Protein AF-A0A9N9N1V2-F1 (afdb_monomer_lite)

Structure (mmCIF, N/CA/C/O backbone):
data_AF-A0A9N9N1V2-F1
#
_entry.id   AF-A0A9N9N1V2-F1
#
loop_
_atom_site.group_PDB
_atom_site.id
_atom_site.type_symbol
_atom_site.label_atom_id
_atom_site.label_alt_id
_atom_site.label_comp_id
_atom_site.label_asym_id
_atom_site.label_entity_id
_atom_site.label_seq_id
_atom_site.pdbx_PDB_ins_code
_atom_site.Cartn_x
_atom_site.Cartn_y
_atom_site.Cartn_z
_atom_site.occupancy
_atom_site.B_iso_or_equiv
_atom_site.auth_seq_id
_atom_site.auth_comp_id
_atom_site.auth_asym_id
_atom_site.auth_atom_id
_atom_site.pdbx_PDB_model_num
ATOM 1 N N . CYS A 1 1 ? 5.628 5.716 -7.739 1.00 77.38 1 CYS A N 1
ATOM 2 C CA . CYS A 1 1 ? 6.328 5.382 -6.487 1.00 77.38 1 CYS A CA 1
ATOM 3 C C . CYS A 1 1 ? 7.590 6.221 -6.321 1.00 77.38 1 CYS A C 1
ATOM 5 O O . CYS A 1 1 ? 8.347 5.953 -5.388 1.00 77.38 1 CYS A O 1
ATOM 7 N N . ASP A 1 2 ? 7.784 7.229 -7.180 1.00 84.06 2 ASP A N 1
ATOM 8 C CA . ASP A 1 2 ? 8.932 8.124 -7.180 1.00 84.06 2 ASP A CA 1
ATOM 9 C C . ASP A 1 2 ? 10.248 7.317 -7.213 1.00 84.06 2 ASP A C 1
ATOM 11 O O . ASP A 1 2 ? 10.298 6.237 -7.814 1.00 84.06 2 ASP A O 1
ATOM 15 N N . TYR A 1 3 ? 11.270 7.754 -6.483 1.00 85.00 3 TYR A N 1
ATOM 16 C CA . TYR A 1 3 ? 12.521 7.026 -6.240 1.00 85.00 3 TYR A CA 1
ATOM 17 C C . TYR A 1 3 ? 12.369 5.648 -5.562 1.00 85.00 3 TYR A C 1
ATOM 19 O O . TYR A 1 3 ? 13.363 4.992 -5.265 1.00 85.00 3 TYR A O 1
ATOM 27 N N . GLY A 1 4 ? 11.159 5.177 -5.252 1.00 85.94 4 GLY A N 1
ATOM 28 C CA . GLY A 1 4 ? 10.959 3.818 -4.745 1.00 85.94 4 GLY A CA 1
ATOM 29 C C . GLY A 1 4 ? 11.514 3.562 -3.340 1.00 85.94 4 GLY A C 1
ATOM 30 O O . GLY A 1 4 ? 11.545 2.409 -2.913 1.00 85.94 4 GLY A O 1
ATOM 31 N N . THR A 1 5 ? 11.910 4.608 -2.605 1.00 87.44 5 THR A N 1
ATOM 32 C CA . THR A 1 5 ? 12.533 4.523 -1.272 1.00 87.44 5 THR A CA 1
ATOM 33 C C . THR A 1 5 ? 11.737 3.638 -0.321 1.00 87.44 5 THR A C 1
ATOM 35 O O . THR A 1 5 ? 12.294 2.725 0.275 1.00 87.44 5 THR A O 1
ATOM 38 N N . TRP A 1 6 ? 10.414 3.824 -0.268 1.00 85.12 6 TRP A N 1
ATOM 39 C CA . TRP A 1 6 ? 9.548 3.014 0.588 1.00 85.12 6 TRP A CA 1
ATOM 40 C C . TRP A 1 6 ? 9.605 1.525 0.229 1.00 85.12 6 TRP A C 1
ATOM 42 O O . TRP A 1 6 ? 9.705 0.682 1.110 1.00 85.12 6 TRP A O 1
ATOM 52 N N . ALA A 1 7 ? 9.594 1.178 -1.062 1.00 87.94 7 ALA A N 1
ATOM 53 C CA . ALA A 1 7 ? 9.681 -0.221 -1.479 1.00 87.94 7 ALA A CA 1
ATOM 54 C C . ALA A 1 7 ? 11.031 -0.845 -1.083 1.00 87.94 7 ALA A C 1
ATOM 56 O O . ALA A 1 7 ? 11.073 -2.011 -0.703 1.00 87.94 7 ALA A O 1
ATOM 57 N N . LEU A 1 8 ? 12.123 -0.074 -1.129 1.00 90.44 8 LEU A N 1
ATOM 58 C CA . LEU A 1 8 ? 13.461 -0.523 -0.727 1.00 90.44 8 LEU A CA 1
ATOM 59 C C . LEU A 1 8 ? 13.609 -0.678 0.796 1.00 90.44 8 LEU A C 1
ATOM 61 O O . LEU A 1 8 ? 14.230 -1.641 1.256 1.00 90.44 8 LEU A O 1
ATOM 65 N N . GLU A 1 9 ? 13.042 0.246 1.573 1.00 89.25 9 GLU A N 1
ATOM 66 C CA . GLU A 1 9 ? 12.988 0.172 3.039 1.00 89.25 9 GLU A CA 1
ATOM 67 C C . GLU A 1 9 ? 12.187 -1.058 3.469 1.00 89.25 9 GLU A C 1
ATOM 69 O O . GLU A 1 9 ? 12.721 -1.953 4.122 1.00 89.25 9 GLU A O 1
ATOM 74 N N . MET A 1 10 ? 10.958 -1.188 2.966 1.00 86.56 10 MET A N 1
ATOM 75 C CA . MET A 1 10 ? 10.095 -2.323 3.283 1.00 86.56 10 MET A CA 1
ATOM 76 C C . MET A 1 10 ? 10.688 -3.651 2.818 1.00 86.56 10 MET A C 1
ATOM 78 O O . MET A 1 10 ? 10.573 -4.653 3.510 1.00 86.56 10 MET A O 1
ATOM 82 N N . ALA A 1 11 ? 11.386 -3.689 1.688 1.00 90.44 11 ALA A N 1
ATOM 83 C CA . ALA A 1 11 ? 12.087 -4.895 1.264 1.00 90.44 11 ALA A CA 1
ATOM 84 C C . ALA A 1 11 ? 13.203 -5.332 2.217 1.00 90.44 11 ALA A C 1
ATOM 86 O O . ALA A 1 11 ? 13.506 -6.525 2.278 1.00 90.44 11 ALA A O 1
ATOM 87 N N . SER A 1 12 ? 13.799 -4.387 2.946 1.00 89.69 12 SER A N 1
ATOM 88 C CA . SER A 1 12 ? 14.810 -4.662 3.970 1.00 89.69 12 SER A CA 1
ATOM 89 C C . SER A 1 12 ? 14.176 -5.232 5.233 1.00 89.69 12 SER A C 1
ATOM 91 O O . SER A 1 12 ? 14.646 -6.249 5.737 1.00 89.69 12 SER A O 1
ATOM 93 N N . ASP A 1 13 ? 13.080 -4.625 5.686 1.00 87.75 13 ASP A N 1
ATOM 94 C CA . ASP A 1 13 ? 12.350 -5.060 6.882 1.00 87.75 13 ASP A CA 1
ATOM 95 C C . ASP A 1 13 ? 11.595 -6.376 6.640 1.00 87.75 13 ASP A C 1
ATOM 97 O O . ASP A 1 13 ? 11.390 -7.189 7.543 1.00 87.75 13 ASP A O 1
ATOM 101 N N . TYR A 1 14 ? 11.216 -6.626 5.384 1.00 84.94 14 TYR A N 1
ATOM 102 C CA . TYR A 1 14 ? 10.394 -7.753 4.972 1.00 84.94 14 TYR A CA 1
ATOM 103 C C . TYR A 1 14 ? 11.066 -8.581 3.851 1.00 84.94 14 TYR A C 1
ATOM 105 O O . TYR A 1 14 ? 10.518 -8.676 2.748 1.00 84.94 14 TYR A O 1
ATOM 113 N N . PRO A 1 15 ? 12.150 -9.330 4.144 1.00 90.25 15 PRO A N 1
ATOM 114 C CA . PRO A 1 15 ? 12.951 -10.030 3.131 1.00 90.25 15 PRO A CA 1
ATOM 115 C C . PRO A 1 15 ? 12.216 -11.152 2.376 1.00 90.25 15 PRO A C 1
ATOM 117 O O . PRO A 1 15 ? 12.521 -11.400 1.215 1.00 90.25 15 PRO A O 1
ATOM 120 N N . ASN A 1 16 ? 11.214 -11.804 2.983 1.00 87.69 16 ASN A N 1
ATOM 121 C CA . ASN A 1 16 ? 10.411 -12.838 2.302 1.00 87.69 16 ASN A CA 1
ATOM 122 C C . ASN A 1 16 ? 9.170 -12.266 1.583 1.00 87.69 16 ASN A C 1
ATOM 124 O O . ASN A 1 16 ? 8.278 -13.017 1.200 1.00 87.69 16 ASN A O 1
ATOM 128 N N . SER A 1 17 ? 9.030 -10.939 1.498 1.00 87.69 17 SER A N 1
ATOM 129 C CA . SER A 1 17 ? 7.940 -10.278 0.763 1.00 87.69 17 SER A CA 1
ATOM 130 C C . SER A 1 17 ? 8.484 -9.692 -0.528 1.00 87.69 17 SER A C 1
ATOM 132 O O . SER A 1 17 ? 9.618 -9.223 -0.543 1.00 87.69 17 SER A O 1
ATOM 134 N N . HIS A 1 18 ? 7.672 -9.694 -1.583 1.00 92.00 18 HIS A N 1
ATOM 135 C CA . HIS A 1 18 ? 8.023 -9.092 -2.866 1.00 92.00 18 HIS A CA 1
ATOM 136 C C . HIS A 1 18 ? 7.321 -7.748 -3.022 1.00 92.00 18 HIS A C 1
ATOM 138 O O . HIS A 1 18 ? 6.122 -7.638 -2.766 1.00 92.00 18 HIS A O 1
ATOM 144 N N . PHE A 1 19 ? 8.066 -6.743 -3.467 1.00 92.44 19 PHE A N 1
ATOM 145 C CA . PHE A 1 19 ? 7.570 -5.386 -3.651 1.00 92.44 19 PHE A CA 1
ATOM 146 C C . PHE A 1 19 ? 7.683 -4.986 -5.116 1.00 92.44 19 PHE A C 1
ATOM 148 O O . PHE A 1 19 ? 8.714 -5.207 -5.755 1.00 92.44 19 PHE A O 1
ATOM 155 N N . ILE A 1 20 ? 6.625 -4.369 -5.639 1.00 93.38 20 ILE A N 1
ATOM 156 C CA . ILE A 1 20 ? 6.623 -3.774 -6.972 1.00 93.38 20 ILE A CA 1
ATOM 157 C C . ILE A 1 20 ? 6.353 -2.280 -6.830 1.00 93.38 20 ILE A C 1
ATOM 159 O O . ILE A 1 20 ? 5.297 -1.874 -6.349 1.00 93.38 20 ILE A O 1
ATOM 163 N N . GLY A 1 21 ? 7.323 -1.461 -7.230 1.00 92.06 21 GLY A N 1
ATOM 164 C CA . GLY A 1 21 ? 7.157 -0.019 -7.348 1.00 92.06 21 GLY A CA 1
ATOM 165 C C . GLY A 1 21 ? 6.755 0.357 -8.771 1.00 92.06 21 GLY A C 1
ATOM 166 O O . GLY A 1 21 ? 7.428 -0.029 -9.722 1.00 92.06 21 GLY A O 1
ATOM 167 N N . VAL A 1 22 ? 5.670 1.113 -8.915 1.00 90.94 22 VAL A N 1
ATOM 168 C CA . VAL A 1 22 ? 5.196 1.630 -10.205 1.00 90.94 22 VAL A CA 1
ATOM 169 C C . VAL A 1 22 ? 5.322 3.144 -10.242 1.00 90.94 22 VAL A C 1
ATOM 171 O O . VAL A 1 22 ? 4.820 3.807 -9.334 1.00 90.94 22 VAL A O 1
ATOM 174 N N . ASP A 1 23 ? 5.937 3.697 -11.286 1.00 89.94 23 ASP A N 1
ATOM 175 C CA . ASP A 1 23 ? 5.934 5.137 -11.575 1.00 89.94 23 ASP A CA 1
ATOM 176 C C . ASP A 1 23 ? 5.872 5.409 -13.084 1.00 89.94 23 ASP A C 1
ATOM 178 O O . ASP A 1 23 ? 6.333 4.594 -13.878 1.00 89.94 23 ASP A O 1
ATOM 182 N N . VAL A 1 24 ? 5.321 6.554 -13.491 1.00 89.38 24 VAL A N 1
ATOM 183 C CA . VAL A 1 24 ? 5.285 6.956 -14.908 1.00 89.38 24 VAL A CA 1
ATOM 184 C C . VAL A 1 24 ? 6.657 7.440 -15.388 1.00 89.38 24 VAL A C 1
ATOM 186 O O . VAL A 1 24 ? 7.001 7.313 -16.567 1.00 89.38 24 VAL A O 1
ATOM 189 N N . THR A 1 25 ? 7.468 7.959 -14.465 1.00 86.19 25 THR A N 1
ATOM 190 C CA . THR A 1 25 ? 8.807 8.476 -14.737 1.00 86.19 25 THR A CA 1
ATOM 191 C C . THR A 1 25 ? 9.889 7.433 -14.424 1.00 86.19 25 THR A C 1
ATOM 193 O O . THR A 1 25 ? 9.793 6.718 -13.426 1.00 86.19 25 THR A O 1
ATOM 196 N N . PRO A 1 26 ? 10.956 7.325 -15.239 1.00 81.69 26 PRO A N 1
ATOM 197 C CA . PRO A 1 26 ? 12.038 6.364 -15.023 1.00 81.69 26 PRO A CA 1
ATOM 198 C C . PRO A 1 26 ? 13.070 6.881 -14.006 1.00 81.69 26 PRO A C 1
ATOM 200 O O . PRO A 1 26 ? 14.267 6.902 -14.279 1.00 81.69 26 PRO A O 1
ATOM 203 N N . ILE A 1 27 ? 12.621 7.332 -12.833 1.00 82.44 27 ILE A N 1
ATOM 204 C CA . ILE A 1 27 ? 13.483 7.928 -11.791 1.00 82.44 27 ILE A CA 1
ATOM 205 C C . ILE A 1 27 ? 13.927 6.923 -10.722 1.00 82.44 27 ILE A C 1
ATOM 207 O O . ILE A 1 27 ? 14.392 7.296 -9.646 1.00 82.44 27 ILE A O 1
ATOM 211 N N . PHE A 1 28 ? 13.789 5.630 -11.009 1.00 82.25 28 PHE A N 1
ATOM 212 C CA . PHE A 1 28 ? 14.146 4.574 -10.071 1.00 82.25 28 PHE A CA 1
ATOM 213 C C . PHE A 1 28 ? 15.659 4.565 -9.779 1.00 82.25 28 PHE A C 1
ATOM 215 O O . PHE A 1 28 ? 16.471 4.763 -10.688 1.00 82.25 28 PHE A O 1
ATOM 222 N N . PRO A 1 29 ? 16.069 4.300 -8.529 1.00 76.06 29 PRO A N 1
ATOM 223 C CA . PRO A 1 29 ? 17.469 4.290 -8.135 1.00 76.06 29 PRO A CA 1
ATOM 224 C C . PRO A 1 29 ? 18.205 3.132 -8.814 1.00 76.06 29 PRO A C 1
ATOM 226 O O . PRO A 1 29 ? 17.905 1.963 -8.590 1.00 76.06 29 PRO A O 1
ATOM 229 N N . SER A 1 30 ? 19.210 3.458 -9.625 1.00 72.50 30 SER A N 1
ATOM 230 C CA . SER A 1 30 ? 20.045 2.467 -10.317 1.00 72.50 30 SER A CA 1
ATOM 231 C C . SER A 1 30 ? 21.130 1.861 -9.420 1.00 72.50 30 SER A C 1
ATOM 233 O O . SER A 1 30 ? 21.548 0.727 -9.634 1.00 72.50 30 SER A O 1
ATOM 235 N N . ALA A 1 31 ? 21.578 2.602 -8.401 1.00 75.88 31 ALA A N 1
ATOM 236 C CA . ALA A 1 31 ? 22.679 2.203 -7.522 1.00 75.88 31 ALA A CA 1
ATOM 237 C C . ALA A 1 31 ? 22.254 1.290 -6.358 1.00 75.88 31 ALA A C 1
ATOM 239 O O . ALA A 1 31 ? 23.094 0.605 -5.778 1.00 75.88 31 ALA A O 1
ATOM 240 N N . VAL A 1 32 ? 20.967 1.279 -5.999 1.00 76.31 32 VAL A N 1
ATOM 241 C CA . VAL A 1 32 ? 20.446 0.526 -4.851 1.00 76.31 32 VAL A CA 1
ATOM 242 C C . VAL A 1 32 ? 19.378 -0.434 -5.342 1.00 76.31 32 VAL A C 1
ATOM 244 O O . VAL A 1 32 ? 18.281 -0.025 -5.710 1.00 76.31 32 VAL A O 1
ATOM 247 N N . THR A 1 33 ? 19.698 -1.726 -5.324 1.00 80.69 33 THR A N 1
ATOM 248 C CA . THR A 1 33 ? 18.767 -2.789 -5.707 1.00 80.69 33 THR A CA 1
ATOM 249 C C . THR A 1 33 ? 18.630 -3.809 -4.582 1.00 80.69 33 THR A C 1
ATOM 251 O O . THR A 1 33 ? 19.550 -4.035 -3.793 1.00 80.69 33 THR A O 1
ATOM 254 N N . LYS A 1 34 ? 17.441 -4.401 -4.476 1.00 89.44 34 LYS A N 1
ATOM 255 C CA . LYS A 1 34 ? 17.106 -5.461 -3.521 1.00 89.44 34 LYS A CA 1
ATOM 256 C C . LYS A 1 34 ? 16.518 -6.628 -4.318 1.00 89.44 34 LYS A C 1
ATOM 258 O O . LYS A 1 34 ? 15.722 -6.375 -5.221 1.00 89.44 34 LYS A O 1
ATOM 263 N N . PRO A 1 35 ? 16.868 -7.890 -4.011 1.00 92.19 35 PRO A N 1
ATOM 264 C CA . PRO A 1 35 ? 16.444 -9.043 -4.814 1.00 92.19 35 PRO A CA 1
ATOM 265 C C . PRO A 1 35 ? 14.921 -9.251 -4.819 1.00 92.19 35 PRO A C 1
ATOM 267 O O . PRO A 1 35 ? 14.375 -9.837 -5.750 1.00 92.19 35 PRO A O 1
ATOM 270 N N . ASN A 1 36 ? 14.233 -8.746 -3.795 1.00 95.06 36 ASN A N 1
ATOM 271 C CA . ASN A 1 36 ? 12.789 -8.821 -3.607 1.00 95.06 36 ASN A CA 1
ATOM 272 C C . ASN A 1 36 ? 12.046 -7.526 -3.999 1.00 95.06 36 ASN A C 1
ATOM 274 O O . ASN A 1 36 ? 10.886 -7.351 -3.625 1.00 95.06 36 ASN A O 1
ATOM 278 N N . VAL A 1 37 ? 12.683 -6.629 -4.761 1.00 93.69 37 VAL A N 1
ATOM 279 C CA . VAL A 1 37 ? 12.061 -5.406 -5.298 1.00 93.69 37 VAL A CA 1
ATOM 280 C C . VAL A 1 37 ? 12.150 -5.399 -6.814 1.00 93.69 37 VAL A C 1
ATOM 282 O O . VAL A 1 37 ? 13.198 -5.688 -7.391 1.00 93.69 37 VAL A O 1
ATOM 285 N N . ARG A 1 38 ? 11.055 -5.018 -7.470 1.00 92.44 38 ARG A N 1
ATOM 286 C CA . ARG A 1 38 ? 11.034 -4.702 -8.901 1.00 92.44 38 ARG A CA 1
ATOM 287 C C . ARG A 1 38 ? 10.412 -3.334 -9.122 1.00 92.44 38 ARG A C 1
ATOM 289 O O . ARG A 1 38 ? 9.456 -2.970 -8.443 1.00 92.44 38 ARG A O 1
ATOM 296 N N . PHE A 1 39 ? 10.936 -2.600 -10.094 1.00 92.31 39 PHE A N 1
ATOM 297 C CA . PHE A 1 39 ? 10.363 -1.335 -10.533 1.00 92.31 39 PHE A CA 1
ATOM 298 C C . PHE A 1 39 ? 9.808 -1.476 -11.942 1.00 92.31 39 PHE A C 1
ATOM 300 O O . PHE A 1 39 ? 10.440 -2.089 -12.803 1.00 92.31 39 PHE A O 1
ATOM 307 N N . LEU A 1 40 ? 8.618 -0.927 -12.155 1.00 91.62 40 LEU A N 1
ATOM 308 C CA . LEU A 1 40 ? 7.933 -0.933 -13.434 1.00 91.62 40 LEU A CA 1
ATOM 309 C C . LEU A 1 40 ? 7.594 0.504 -13.816 1.00 91.62 40 LEU A C 1
ATOM 311 O O . LEU A 1 40 ? 6.841 1.183 -13.116 1.00 91.62 40 LEU A O 1
ATOM 315 N N . GLN A 1 41 ? 8.129 0.951 -14.950 1.00 92.62 41 GLN A N 1
ATOM 316 C CA . GLN A 1 41 ? 7.714 2.215 -15.531 1.00 92.62 41 GLN A CA 1
ATOM 317 C C . GLN A 1 41 ? 6.367 2.022 -16.235 1.00 92.62 41 GLN A C 1
ATOM 319 O O . GLN A 1 41 ? 6.304 1.348 -17.262 1.00 92.62 41 GLN A O 1
ATOM 324 N N . CYS A 1 42 ? 5.294 2.588 -15.692 1.00 90.38 42 CYS A N 1
ATOM 325 C CA . CYS A 1 42 ? 3.988 2.591 -16.349 1.00 90.38 42 CYS A CA 1
ATOM 326 C C . CYS A 1 42 ? 3.077 3.691 -15.800 1.00 90.38 42 CYS A C 1
ATOM 328 O O . CYS A 1 42 ? 3.242 4.183 -14.682 1.00 90.38 42 CYS A O 1
ATOM 330 N N . ASN A 1 43 ? 2.107 4.080 -16.620 1.00 90.50 43 ASN A N 1
ATOM 331 C CA . ASN A 1 43 ? 1.061 5.013 -16.246 1.00 90.50 43 ASN A CA 1
ATOM 332 C C . ASN A 1 43 ? -0.137 4.236 -15.689 1.00 90.50 43 ASN A C 1
ATOM 334 O O . ASN A 1 43 ? -0.761 3.452 -16.397 1.00 90.50 43 ASN A O 1
ATOM 338 N N . VAL A 1 44 ? -0.488 4.487 -14.429 1.00 88.19 44 VAL A N 1
ATOM 339 C CA . VAL A 1 44 ? -1.615 3.810 -13.767 1.00 88.19 44 VAL A CA 1
ATOM 340 C C . VAL A 1 44 ? -2.961 4.077 -14.457 1.00 88.19 44 VAL A C 1
ATOM 342 O O . VAL A 1 44 ? -3.865 3.253 -14.363 1.00 88.19 44 VAL A O 1
ATOM 345 N N . LEU A 1 45 ? -3.097 5.190 -15.190 1.00 89.19 45 LEU A N 1
ATOM 346 C CA . LEU A 1 45 ? -4.332 5.538 -15.905 1.00 89.19 45 LEU A CA 1
ATOM 347 C C . LEU A 1 45 ? -4.582 4.691 -17.161 1.00 89.19 45 LEU A C 1
ATOM 349 O O . LEU A 1 45 ? -5.696 4.737 -17.695 1.00 89.19 45 LEU A O 1
ATOM 353 N N . ASP A 1 46 ? -3.572 3.950 -17.616 1.00 93.06 46 ASP A N 1
ATOM 354 C CA . ASP A 1 46 ? -3.658 3.028 -18.754 1.00 93.06 46 ASP A CA 1
ATOM 355 C C . ASP A 1 46 ? -3.926 1.580 -18.297 1.00 93.06 46 ASP A C 1
ATOM 357 O O . ASP A 1 46 ? -4.106 0.685 -19.121 1.00 93.06 46 ASP A O 1
ATOM 361 N N . GLY A 1 47 ? -3.994 1.360 -16.979 1.00 89.88 47 GLY A N 1
ATOM 362 C CA . GLY A 1 47 ? -4.057 0.041 -16.364 1.00 89.88 47 GLY A CA 1
ATOM 363 C C . GLY A 1 47 ? -2.671 -0.561 -1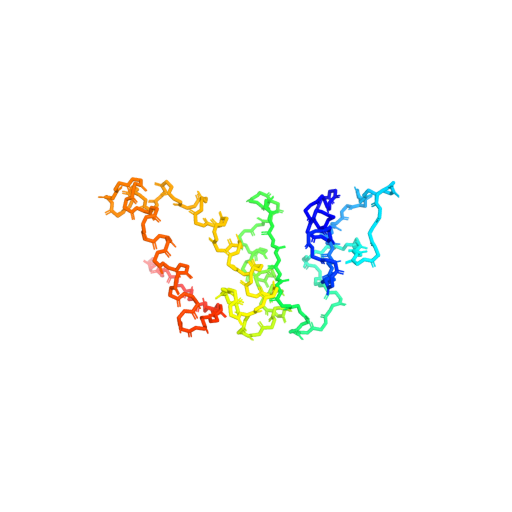6.133 1.00 89.88 47 GLY A C 1
ATOM 364 O O . GLY A 1 47 ? -1.692 -0.267 -16.821 1.00 89.88 47 GLY A O 1
ATOM 365 N N . LEU A 1 48 ? -2.582 -1.415 -15.120 1.00 93.25 48 LEU A N 1
ATOM 366 C CA . LEU A 1 48 ? -1.370 -2.111 -14.724 1.00 93.25 48 LEU A CA 1
ATOM 367 C C . LEU A 1 48 ? -1.397 -3.558 -15.240 1.00 93.25 48 LEU A C 1
ATOM 369 O O . LEU A 1 48 ? -2.431 -4.228 -15.149 1.00 93.25 48 LEU A O 1
ATOM 373 N N . PRO A 1 49 ? -0.260 -4.081 -15.737 1.00 94.75 49 PRO A N 1
ATOM 374 C CA . PRO A 1 49 ? -0.176 -5.384 -16.399 1.00 94.75 49 PRO A CA 1
ATOM 375 C C . PRO A 1 49 ? -0.110 -6.540 -15.388 1.00 94.75 49 PRO A C 1
ATOM 377 O O . PRO A 1 49 ? 0.799 -7.367 -15.417 1.00 94.75 49 PRO A O 1
ATOM 380 N N . PHE A 1 50 ? -1.061 -6.574 -14.460 1.00 95.06 50 PHE A N 1
ATOM 381 C CA . PHE A 1 50 ? -1.198 -7.615 -13.449 1.00 95.06 50 PHE A CA 1
ATOM 382 C C . PHE A 1 50 ? -2.627 -8.144 -13.447 1.00 95.06 50 PHE A C 1
ATOM 384 O O . PHE A 1 50 ? -3.573 -7.392 -13.701 1.00 95.06 50 PHE A O 1
ATOM 391 N N . ASP A 1 51 ? -2.788 -9.417 -13.107 1.00 95.38 51 ASP A N 1
ATOM 392 C CA . ASP A 1 51 ? -4.098 -10.045 -12.976 1.00 95.38 51 ASP A CA 1
ATOM 393 C C . ASP A 1 51 ? -4.861 -9.502 -11.759 1.00 95.38 51 ASP A C 1
ATOM 395 O O . ASP A 1 51 ? -4.291 -8.917 -10.830 1.00 95.38 51 ASP A O 1
ATOM 399 N N . SER A 1 52 ? -6.177 -9.694 -11.749 1.00 90.31 52 SER A N 1
ATOM 400 C CA . SER A 1 52 ? -6.992 -9.353 -10.583 1.00 90.31 52 SER A CA 1
ATOM 401 C C . SER A 1 52 ? -6.578 -10.184 -9.363 1.00 90.31 52 SER A C 1
ATOM 403 O O . SER A 1 52 ? -6.214 -11.350 -9.502 1.00 90.31 52 SER A O 1
ATOM 405 N N . ASN A 1 53 ? -6.680 -9.614 -8.161 1.00 87.38 53 ASN A N 1
ATOM 406 C CA . ASN A 1 53 ? -6.326 -10.270 -6.896 1.00 87.38 53 ASN A CA 1
ATOM 407 C C . ASN A 1 53 ? -4.862 -10.751 -6.837 1.00 87.38 53 ASN A C 1
ATOM 409 O O . ASN A 1 53 ? -4.551 -11.770 -6.217 1.00 87.38 53 ASN A O 1
ATOM 413 N N . THR A 1 54 ? -3.948 -10.030 -7.484 1.00 90.00 54 THR A N 1
ATOM 414 C CA . THR A 1 54 ? -2.519 -10.369 -7.478 1.00 90.00 54 THR A CA 1
ATOM 415 C C . THR A 1 54 ? -1.863 -10.028 -6.139 1.00 90.00 54 THR A C 1
ATOM 417 O O . THR A 1 54 ? -1.069 -10.812 -5.614 1.00 90.00 54 THR A O 1
ATOM 420 N N . PHE A 1 55 ? -2.196 -8.874 -5.560 1.00 86.69 55 PHE A N 1
ATOM 421 C CA . PHE A 1 55 ? -1.450 -8.303 -4.441 1.00 86.69 55 PHE A CA 1
ATOM 422 C C . PHE A 1 55 ? -2.205 -8.433 -3.124 1.00 86.69 55 PHE A C 1
ATOM 424 O O . PHE A 1 55 ? -3.404 -8.180 -3.049 1.00 86.69 55 PHE A O 1
ATOM 431 N N . ASP A 1 56 ? -1.480 -8.776 -2.061 1.00 81.06 56 ASP A N 1
ATOM 432 C CA . ASP A 1 56 ? -2.025 -8.738 -0.701 1.00 81.06 56 ASP A CA 1
ATOM 433 C C . ASP A 1 56 ? -2.236 -7.287 -0.228 1.00 81.06 56 ASP A C 1
ATOM 435 O O . ASP A 1 56 ? -3.158 -7.013 0.534 1.00 81.06 56 ASP A O 1
ATOM 439 N N . PHE A 1 57 ? -1.411 -6.351 -0.722 1.00 79.88 57 PHE A N 1
ATOM 440 C CA . PHE A 1 57 ? -1.503 -4.917 -0.442 1.00 79.88 57 PHE A CA 1
ATOM 441 C C . PHE A 1 57 ? -1.189 -4.092 -1.684 1.00 79.88 57 PHE A C 1
ATOM 443 O O . PHE A 1 57 ? -0.164 -4.302 -2.333 1.00 79.88 57 PHE A O 1
ATOM 450 N N . VAL A 1 58 ? -2.029 -3.095 -1.957 1.00 83.38 58 VAL A N 1
ATOM 451 C CA . VAL A 1 58 ? -1.758 -2.042 -2.939 1.00 83.38 58 VAL A CA 1
ATOM 452 C C . VAL A 1 58 ? -1.693 -0.712 -2.200 1.00 83.38 58 VAL A C 1
ATOM 454 O O . VAL A 1 58 ? -2.648 -0.306 -1.541 1.00 83.38 58 VAL A O 1
ATOM 457 N N . LEU A 1 59 ? -0.550 -0.034 -2.297 1.00 82.38 59 LEU A N 1
ATOM 458 C CA . LEU A 1 59 ? -0.322 1.261 -1.665 1.00 82.38 59 LEU A CA 1
ATOM 459 C C . LEU A 1 59 ? -0.227 2.355 -2.727 1.00 82.38 59 LEU A C 1
ATOM 461 O O . LEU A 1 59 ? 0.641 2.316 -3.597 1.00 82.38 59 LEU A O 1
ATOM 465 N N . VAL A 1 60 ? -1.059 3.384 -2.584 1.00 75.81 60 VAL A N 1
ATOM 466 C CA . VAL A 1 60 ? -0.966 4.632 -3.349 1.00 75.81 60 VAL A CA 1
ATOM 467 C C . VAL A 1 60 ? -0.724 5.772 -2.361 1.00 75.81 60 VAL A C 1
ATOM 469 O O . VAL A 1 60 ? -1.450 5.923 -1.379 1.00 75.81 60 VAL A O 1
ATOM 472 N N . ARG A 1 61 ? 0.345 6.551 -2.562 1.00 70.19 61 ARG A N 1
ATOM 473 C CA . ARG A 1 61 ? 0.817 7.557 -1.596 1.00 70.19 61 ARG A CA 1
ATOM 474 C C . ARG A 1 61 ? 1.169 8.862 -2.318 1.00 70.19 61 ARG A C 1
ATOM 476 O O . ARG A 1 61 ? 1.849 8.814 -3.331 1.00 70.19 61 ARG A O 1
ATOM 483 N N . LEU A 1 62 ? 0.764 10.002 -1.741 1.00 57.22 62 LEU A N 1
ATOM 484 C CA . LEU A 1 62 ? 1.150 11.371 -2.148 1.00 57.22 62 LEU A CA 1
ATOM 485 C C . LEU A 1 62 ? 0.721 11.811 -3.570 1.00 57.22 62 LEU A C 1
ATOM 487 O O . LEU A 1 62 ? 1.460 12.520 -4.236 1.00 57.22 62 LEU A O 1
ATOM 491 N N . PHE A 1 63 ? -0.493 11.468 -4.015 1.00 61.75 63 PHE A N 1
ATOM 492 C CA . PHE A 1 63 ? -1.007 11.838 -5.351 1.00 61.75 63 PHE A CA 1
ATOM 493 C C . PHE A 1 63 ? -2.066 12.960 -5.360 1.00 61.75 63 PHE A C 1
ATOM 495 O O . PHE A 1 63 ? -2.793 13.110 -6.338 1.00 61.75 63 PHE A O 1
ATOM 502 N N . GLY A 1 64 ? -2.176 13.755 -4.288 1.00 51.69 64 GLY A N 1
ATOM 503 C CA . GLY A 1 64 ? -3.308 14.675 -4.074 1.00 51.69 64 GLY A CA 1
ATOM 504 C C . GLY A 1 64 ? -3.589 15.676 -5.206 1.00 51.69 64 GLY A C 1
ATOM 505 O O . GLY A 1 64 ? -4.740 16.043 -5.390 1.00 51.69 64 GLY A O 1
ATOM 506 N N . ASN A 1 65 ? -2.576 16.051 -5.998 1.00 58.31 65 ASN A N 1
ATOM 507 C CA . ASN A 1 65 ? -2.714 16.999 -7.115 1.00 58.31 65 ASN A CA 1
ATOM 508 C C . ASN A 1 65 ? -2.339 16.405 -8.487 1.00 58.31 65 ASN A C 1
ATOM 510 O O . ASN A 1 65 ? -2.259 17.138 -9.469 1.00 58.31 65 ASN A O 1
ATOM 514 N N . THR A 1 66 ? -2.040 15.107 -8.570 1.00 68.69 66 THR A N 1
ATOM 515 C CA . THR A 1 66 ? -1.556 14.473 -9.813 1.00 68.69 66 THR A CA 1
ATOM 516 C C . THR A 1 66 ? -2.696 13.974 -10.695 1.00 68.69 66 THR A C 1
ATOM 518 O O . THR A 1 66 ? -2.540 13.878 -11.908 1.00 68.69 66 THR A O 1
ATOM 521 N N . PHE A 1 67 ? -3.837 13.655 -10.088 1.00 74.00 67 PHE A N 1
ATOM 522 C CA . PHE A 1 67 ? -4.984 13.041 -10.746 1.00 74.00 67 PHE A CA 1
ATOM 523 C C . PHE A 1 67 ? -6.242 13.855 -10.471 1.00 74.00 67 PHE A C 1
ATOM 525 O O . PHE A 1 67 ? -6.406 14.394 -9.375 1.00 74.00 67 PHE A O 1
ATOM 532 N N . THR A 1 68 ? -7.130 13.940 -11.459 1.00 75.62 68 THR A N 1
ATOM 533 C CA . THR A 1 68 ? -8.437 14.581 -11.278 1.00 75.62 68 THR A CA 1
ATOM 534 C C . THR A 1 68 ? -9.359 13.709 -10.421 1.00 75.62 68 THR A C 1
ATOM 536 O O . THR A 1 68 ? -9.116 12.514 -10.253 1.00 75.62 68 THR A O 1
ATOM 539 N N . GLU A 1 69 ? -10.455 14.276 -9.906 1.00 67.88 69 GLU A N 1
ATOM 540 C CA . GLU A 1 69 ? -11.489 13.492 -9.205 1.00 67.88 69 GLU A CA 1
ATOM 541 C C . GLU A 1 69 ? -12.005 12.330 -10.070 1.00 67.88 69 GLU A C 1
ATOM 543 O O . GLU A 1 69 ? -12.130 11.209 -9.586 1.00 67.88 69 GLU A O 1
ATOM 548 N N . ARG A 1 70 ? -12.198 12.560 -11.377 1.00 72.00 70 ARG A N 1
ATOM 549 C CA . ARG A 1 70 ? -12.624 11.510 -12.314 1.00 72.00 70 ARG A CA 1
ATOM 550 C C . ARG A 1 70 ? -11.572 10.424 -12.500 1.00 72.00 70 ARG A C 1
ATOM 552 O O . ARG A 1 70 ? -11.917 9.251 -12.529 1.00 72.00 70 ARG A O 1
ATOM 559 N N . ASP A 1 71 ? -10.289 10.778 -12.585 1.00 77.44 71 ASP A N 1
ATOM 560 C CA . ASP A 1 71 ? -9.218 9.774 -12.666 1.00 77.44 71 ASP A CA 1
ATOM 561 C C . ASP A 1 71 ? -9.207 8.868 -11.427 1.00 77.44 71 ASP A C 1
ATOM 563 O O . ASP A 1 71 ? -9.005 7.655 -11.533 1.00 77.44 71 ASP A O 1
ATOM 567 N N . TRP A 1 72 ? -9.464 9.443 -10.249 1.00 71.75 72 TRP A N 1
ATOM 568 C CA . TRP A 1 72 ? -9.611 8.680 -9.014 1.00 71.75 72 TRP A CA 1
ATOM 569 C C . TRP A 1 72 ? -10.820 7.746 -9.046 1.00 71.75 72 TRP A C 1
ATOM 571 O O . TRP A 1 72 ? -10.665 6.551 -8.778 1.00 71.75 72 TRP A O 1
ATOM 581 N N . GLU A 1 73 ? -11.996 8.275 -9.384 1.00 68.44 73 GLU A N 1
ATOM 582 C CA . GLU A 1 73 ? -13.262 7.535 -9.378 1.00 68.44 73 GLU A CA 1
ATOM 583 C C . GLU A 1 73 ? -13.326 6.436 -10.443 1.00 68.44 73 GLU A C 1
ATOM 585 O O . GLU A 1 73 ? -13.755 5.317 -10.148 1.00 68.44 73 GLU A O 1
ATOM 590 N N . ASP A 1 74 ? -12.882 6.737 -11.662 1.00 76.19 74 ASP A N 1
ATOM 591 C CA . ASP A 1 74 ? -13.093 5.874 -12.824 1.00 76.19 74 ASP A CA 1
ATOM 592 C C . ASP A 1 74 ? -11.941 4.897 -13.052 1.00 76.19 74 ASP A C 1
ATOM 594 O O . ASP A 1 74 ? -12.145 3.822 -13.626 1.00 76.19 74 ASP A O 1
ATOM 598 N N . LYS A 1 75 ? -10.724 5.241 -12.617 1.00 82.25 75 LYS A N 1
ATOM 599 C CA . LYS A 1 75 ? -9.523 4.467 -12.955 1.00 82.25 75 LYS A CA 1
ATOM 600 C C . LYS A 1 75 ? -8.784 3.972 -11.727 1.00 82.25 75 LYS A C 1
ATOM 602 O O . LYS A 1 75 ? -8.675 2.767 -11.527 1.00 82.25 75 LYS A O 1
ATOM 607 N N . ILE A 1 76 ? -8.288 4.878 -10.889 1.00 77.69 76 ILE A N 1
ATOM 608 C CA . ILE A 1 76 ? -7.307 4.520 -9.856 1.00 77.69 76 ILE A CA 1
ATOM 609 C C . ILE A 1 76 ? -7.928 3.626 -8.787 1.00 77.69 76 ILE A C 1
ATOM 611 O O . ILE A 1 76 ? -7.350 2.597 -8.444 1.00 77.69 76 ILE A O 1
ATOM 615 N N . ILE A 1 77 ? -9.111 3.980 -8.276 1.00 72.50 77 ILE A N 1
ATOM 616 C CA . ILE A 1 77 ? -9.786 3.167 -7.256 1.00 72.50 77 ILE A CA 1
ATOM 617 C C . ILE A 1 77 ? -10.148 1.793 -7.822 1.00 72.50 77 ILE A C 1
ATOM 619 O O . ILE A 1 77 ? -9.893 0.782 -7.168 1.00 72.50 77 ILE A O 1
ATOM 623 N N . ASN A 1 78 ? -10.688 1.747 -9.043 1.00 75.38 78 ASN A N 1
ATOM 624 C CA . ASN A 1 78 ? -11.031 0.489 -9.707 1.00 75.38 78 ASN A CA 1
ATOM 625 C C . ASN A 1 78 ? -9.803 -0.409 -9.865 1.00 75.38 78 ASN A C 1
ATOM 627 O O . ASN A 1 78 ? -9.884 -1.607 -9.603 1.00 75.38 78 ASN A O 1
ATOM 631 N N . GLU A 1 79 ? -8.658 0.173 -10.209 1.00 84.31 79 GLU A N 1
ATOM 632 C CA . GLU A 1 79 ? -7.417 -0.566 -10.385 1.00 84.31 79 GLU A CA 1
ATOM 633 C C . GLU A 1 79 ? -6.846 -1.078 -9.058 1.00 84.31 79 GLU A C 1
ATOM 635 O O . GLU A 1 79 ? -6.473 -2.245 -8.960 1.00 84.31 79 GLU A O 1
ATOM 640 N N . ILE A 1 80 ? -6.858 -0.263 -7.998 1.00 79.94 80 ILE A N 1
ATOM 641 C CA . ILE A 1 80 ? -6.467 -0.698 -6.645 1.00 79.94 80 ILE A CA 1
ATOM 642 C C . ILE A 1 80 ? -7.335 -1.876 -6.192 1.00 79.94 80 ILE A C 1
ATOM 644 O O . ILE A 1 80 ? -6.808 -2.883 -5.717 1.00 79.94 80 ILE A O 1
ATOM 648 N N . VAL A 1 81 ? -8.657 -1.763 -6.350 1.00 77.38 81 VAL A N 1
ATOM 649 C CA . VAL A 1 81 ? -9.611 -2.804 -5.945 1.00 77.38 81 VAL A CA 1
ATOM 650 C C . VAL A 1 81 ? -9.409 -4.072 -6.763 1.00 77.38 81 VAL A C 1
ATOM 652 O O . VAL A 1 81 ? -9.323 -5.151 -6.188 1.00 77.38 81 VAL A O 1
ATOM 655 N N . ARG A 1 82 ? -9.285 -3.953 -8.089 1.00 88.81 82 ARG A N 1
ATOM 656 C CA . ARG A 1 82 ? -9.057 -5.089 -8.986 1.00 88.81 82 ARG A CA 1
ATOM 657 C C . ARG A 1 82 ? -7.802 -5.863 -8.597 1.00 88.81 82 ARG A C 1
ATOM 659 O O . ARG A 1 82 ? -7.809 -7.089 -8.616 1.00 88.81 82 ARG A O 1
ATOM 666 N N . LEU A 1 83 ? -6.727 -5.156 -8.265 1.00 87.94 83 LEU A N 1
ATOM 667 C CA . LEU A 1 83 ? -5.414 -5.730 -7.983 1.00 87.94 83 LEU A CA 1
ATOM 668 C C . LEU A 1 83 ? -5.277 -6.316 -6.5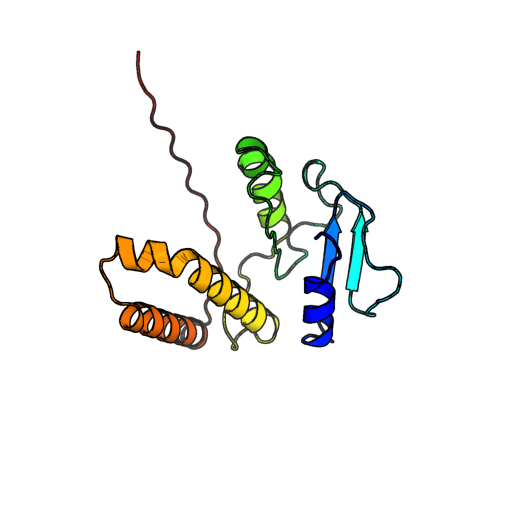77 1.00 87.94 83 LEU A C 1
ATOM 670 O O . LEU A 1 83 ? -4.479 -7.237 -6.385 1.00 87.94 83 LEU A O 1
ATOM 674 N N . THR A 1 84 ? -6.031 -5.797 -5.609 1.00 81.00 84 THR A N 1
ATOM 675 C CA . THR A 1 84 ? -5.946 -6.219 -4.207 1.00 81.00 84 THR A CA 1
ATOM 676 C C . THR A 1 84 ? -6.798 -7.459 -3.973 1.00 81.00 84 THR A C 1
ATOM 678 O O . THR A 1 84 ? -7.980 -7.478 -4.302 1.00 81.00 84 THR A O 1
ATOM 681 N N . LYS A 1 85 ? -6.223 -8.496 -3.360 1.00 82.94 85 LYS A N 1
ATOM 682 C CA . LYS A 1 85 ? -6.985 -9.678 -2.940 1.00 82.94 85 LYS A CA 1
ATOM 683 C C . LYS A 1 85 ? -8.108 -9.278 -1.968 1.00 82.94 85 LYS A C 1
ATOM 685 O O . LYS A 1 85 ? -7.863 -8.486 -1.056 1.00 82.94 85 LYS A O 1
ATOM 690 N N . PRO A 1 86 ? -9.321 -9.844 -2.094 1.00 74.62 86 PRO A N 1
ATOM 691 C CA . PRO A 1 86 ? -10.377 -9.632 -1.114 1.00 74.62 86 PRO A CA 1
ATOM 692 C C . PRO A 1 86 ? -9.965 -10.214 0.241 1.00 74.62 86 PRO A C 1
ATOM 694 O O . PRO A 1 86 ? -9.396 -11.303 0.308 1.00 74.62 86 PRO A O 1
ATOM 697 N N . GLY A 1 87 ? -10.283 -9.499 1.323 1.00 72.19 87 GLY A N 1
ATOM 698 C CA . GLY A 1 87 ? -9.996 -9.958 2.680 1.00 72.19 87 GLY A CA 1
ATOM 699 C C . GLY A 1 87 ? -8.500 -9.994 2.991 1.00 72.19 87 GLY A C 1
ATOM 700 O O . GLY A 1 87 ? -7.977 -11.023 3.408 1.00 72.19 87 GLY A O 1
ATOM 701 N N . GLY A 1 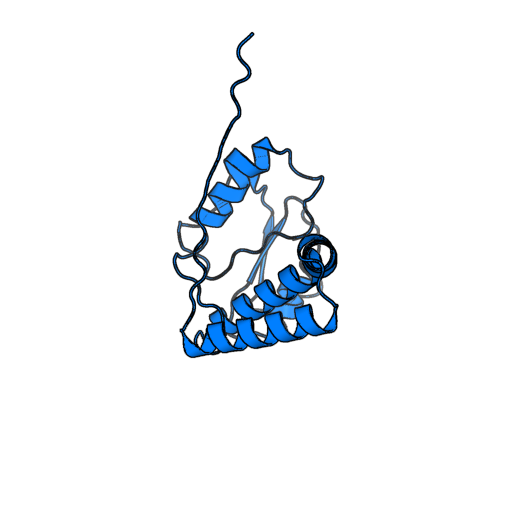88 ? -7.792 -8.880 2.796 1.00 74.62 88 GLY A N 1
ATOM 702 C CA . GLY A 1 88 ? -6.429 -8.739 3.312 1.00 74.62 88 GLY A CA 1
ATOM 703 C C . GLY A 1 88 ? -6.449 -8.709 4.847 1.00 74.62 88 GLY A C 1
ATOM 704 O O . GLY A 1 88 ? -7.276 -7.996 5.414 1.00 74.62 88 GLY A O 1
ATOM 705 N N . PRO A 1 89 ? -5.607 -9.472 5.561 1.00 80.25 89 PRO A N 1
ATOM 706 C CA . PRO A 1 89 ? -5.618 -9.455 7.017 1.00 80.25 89 PRO A CA 1
ATOM 707 C C . PRO A 1 89 ? -5.091 -8.121 7.570 1.00 80.25 89 PRO A C 1
ATOM 709 O O . PRO A 1 89 ? -4.233 -7.481 6.962 1.00 80.25 89 PRO A O 1
ATOM 712 N N . VAL A 1 90 ? -5.569 -7.720 8.747 1.00 81.12 90 VAL A N 1
ATOM 713 C CA . VAL A 1 90 ? -5.093 -6.548 9.494 1.00 81.12 90 VAL A CA 1
ATOM 714 C C . VAL A 1 90 ? -4.819 -6.994 10.927 1.00 81.12 90 VAL A C 1
ATOM 716 O O . VAL A 1 90 ? -5.741 -7.396 11.626 1.00 81.12 90 VAL A O 1
ATOM 719 N N . GLY A 1 91 ? -3.556 -6.959 11.357 1.00 83.56 91 GLY A N 1
ATOM 720 C CA . GLY A 1 91 ? -3.100 -7.431 12.673 1.00 83.56 91 GLY A CA 1
ATOM 721 C C . GLY A 1 91 ? -2.066 -8.562 12.585 1.00 83.56 91 GLY A C 1
ATOM 722 O O . GLY A 1 91 ? -1.977 -9.262 11.581 1.00 83.56 91 GLY A O 1
ATOM 723 N N . SER A 1 92 ? -1.278 -8.769 13.640 1.00 85.62 92 SER A N 1
ATOM 724 C CA . SER A 1 92 ? -0.208 -9.779 13.698 1.00 85.62 92 SER A CA 1
ATOM 725 C C . SER A 1 92 ? -0.696 -11.218 13.493 1.00 85.62 92 SER A C 1
ATOM 727 O O . SER A 1 92 ? 0.067 -12.069 13.036 1.00 85.62 92 SER A O 1
ATOM 729 N N . TRP A 1 93 ? -1.979 -11.499 13.741 1.00 85.81 93 TRP A N 1
ATOM 730 C CA . TRP A 1 93 ? -2.604 -12.789 13.419 1.00 85.81 93 TRP A CA 1
ATOM 731 C C . TRP A 1 93 ? -2.527 -13.137 11.919 1.00 85.81 93 TRP A C 1
ATOM 733 O O . TRP A 1 93 ? -2.494 -14.312 11.560 1.00 85.81 93 TRP A O 1
ATOM 743 N N . GLY A 1 94 ? -2.480 -12.125 11.046 1.00 82.56 94 GLY A N 1
ATOM 744 C CA . GLY A 1 94 ? -2.312 -12.264 9.600 1.00 82.56 94 GLY A CA 1
ATOM 745 C C . GLY A 1 94 ? -0.862 -12.420 9.160 1.00 82.56 94 GLY A C 1
ATOM 746 O O . GLY A 1 94 ? -0.558 -12.237 7.978 1.00 82.56 94 GLY A O 1
ATOM 747 N N . HIS A 1 95 ? 0.041 -12.688 10.106 1.00 85.06 95 HIS A N 1
ATOM 748 C CA . HIS A 1 95 ? 1.484 -12.703 9.909 1.00 85.06 95 HIS A CA 1
ATOM 749 C C . HIS A 1 95 ? 1.960 -11.412 9.226 1.00 85.06 95 HIS A C 1
ATOM 751 O O . HIS A 1 95 ? 1.420 -10.334 9.446 1.00 85.06 95 HIS A O 1
ATOM 757 N N . ARG A 1 96 ? 2.961 -11.517 8.355 1.00 74.00 96 ARG A N 1
ATOM 758 C CA . ARG A 1 96 ? 3.614 -10.374 7.704 1.00 74.00 96 ARG A CA 1
ATOM 759 C C . ARG A 1 96 ? 2.654 -9.547 6.849 1.00 74.00 96 ARG A C 1
ATOM 761 O O . ARG A 1 96 ? 2.811 -8.335 6.760 1.00 74.00 96 ARG A O 1
ATOM 768 N N . ALA A 1 97 ? 1.655 -10.196 6.247 1.00 74.56 97 ALA A N 1
ATOM 769 C CA . ALA A 1 97 ? 0.589 -9.500 5.543 1.00 74.56 97 ALA A CA 1
ATOM 770 C C . ALA A 1 97 ? -0.225 -8.655 6.534 1.00 74.56 97 ALA A C 1
ATOM 772 O O . ALA A 1 97 ? -0.338 -7.445 6.380 1.00 74.56 97 ALA A O 1
ATOM 773 N N . GLY A 1 98 ? -0.702 -9.263 7.615 1.00 80.81 98 GLY A N 1
ATOM 774 C CA . GLY A 1 98 ? -1.487 -8.554 8.618 1.00 80.81 98 GLY A CA 1
ATOM 775 C C . GLY A 1 98 ? -0.721 -7.459 9.366 1.00 80.81 98 GLY A C 1
ATOM 776 O O . GLY A 1 98 ? -1.293 -6.408 9.655 1.00 80.81 98 GLY A O 1
ATOM 777 N N . GLU A 1 99 ? 0.579 -7.637 9.608 1.00 82.62 99 GLU A N 1
ATOM 778 C CA . GLU A 1 99 ? 1.468 -6.605 10.161 1.00 82.62 99 GLU A CA 1
ATOM 779 C C . GLU A 1 99 ? 1.608 -5.406 9.221 1.00 82.62 99 GLU A C 1
ATOM 781 O O . GLU A 1 99 ? 1.543 -4.259 9.668 1.00 82.62 99 GLU A O 1
ATOM 786 N N . LEU A 1 100 ? 1.744 -5.658 7.914 1.00 78.69 100 LEU A N 1
ATOM 787 C CA . LEU A 1 100 ? 1.764 -4.607 6.904 1.00 78.69 100 LEU A CA 1
ATOM 788 C C . LEU A 1 100 ? 0.424 -3.859 6.870 1.00 78.69 100 LEU A C 1
ATOM 790 O O . LEU A 1 100 ? 0.420 -2.628 6.934 1.00 78.69 100 LEU A O 1
ATOM 794 N N . GLY A 1 101 ? -0.701 -4.580 6.878 1.00 78.94 101 GLY A N 1
ATOM 795 C CA . GLY A 1 101 ? -2.042 -3.994 6.969 1.00 78.94 101 GLY A CA 1
ATOM 796 C C . GLY A 1 101 ? -2.241 -3.140 8.224 1.00 78.94 101 GLY A C 1
ATOM 797 O O . GLY A 1 101 ? -2.720 -2.008 8.134 1.00 78.94 101 GLY A O 1
ATOM 798 N N . ALA A 1 102 ? -1.798 -3.625 9.386 1.00 80.69 102 ALA A N 1
ATOM 799 C CA . ALA A 1 102 ? -1.846 -2.878 10.644 1.00 80.69 102 ALA A CA 1
ATOM 800 C C . ALA A 1 102 ? -0.948 -1.630 10.607 1.00 80.69 102 ALA A C 1
ATOM 802 O O . ALA A 1 102 ? -1.357 -0.556 11.050 1.00 80.69 102 ALA A O 1
ATOM 803 N N . SER A 1 103 ? 0.253 -1.728 10.025 1.00 78.69 103 SER A N 1
ATOM 804 C CA . SER A 1 103 ? 1.146 -0.574 9.867 1.00 78.69 103 SER A CA 1
ATOM 805 C C . SER A 1 103 ? 0.547 0.508 8.966 1.00 78.69 103 SER A C 1
ATOM 807 O O . SER A 1 103 ? 0.679 1.699 9.260 1.00 78.69 103 SER A O 1
ATOM 809 N N . TYR A 1 104 ? -0.172 0.109 7.914 1.00 74.06 104 TYR A N 1
ATOM 810 C CA . TYR A 1 104 ? -0.883 1.031 7.040 1.00 74.06 104 TYR A CA 1
ATOM 811 C C . TYR A 1 104 ? -2.049 1.710 7.767 1.00 74.06 104 TYR A C 1
ATOM 813 O O . TYR A 1 104 ? -2.159 2.938 7.730 1.00 74.06 104 TYR A O 1
ATOM 821 N N . ALA A 1 105 ? -2.858 0.939 8.503 1.00 74.12 105 ALA A N 1
ATOM 822 C CA . ALA A 1 105 ? -3.930 1.475 9.340 1.00 74.12 105 ALA A CA 1
ATOM 823 C C . ALA A 1 105 ? -3.393 2.487 10.368 1.00 74.12 105 ALA A C 1
ATOM 825 O O . ALA A 1 105 ? -3.953 3.576 10.504 1.00 74.12 105 ALA A O 1
ATOM 826 N N . ARG A 1 106 ? -2.255 2.199 11.019 1.00 79.12 106 ARG A N 1
ATOM 827 C CA . ARG A 1 106 ? -1.576 3.137 11.933 1.00 79.12 106 ARG A CA 1
ATOM 828 C C . ARG A 1 106 ? -1.141 4.428 11.240 1.00 79.12 106 ARG A C 1
ATOM 830 O O . ARG A 1 106 ? -1.378 5.511 11.770 1.00 79.12 106 ARG A O 1
ATOM 837 N N . GLN A 1 107 ? -0.545 4.342 10.050 1.00 72.12 107 GLN A N 1
ATOM 838 C CA . GLN A 1 107 ? -0.139 5.534 9.297 1.00 72.12 107 GLN A CA 1
ATOM 839 C C . GLN A 1 107 ? -1.332 6.400 8.881 1.00 72.12 107 GLN A C 1
ATOM 841 O O . GLN A 1 107 ? -1.266 7.625 8.998 1.00 72.12 107 GLN A O 1
ATOM 846 N N . LEU A 1 108 ? -2.417 5.787 8.399 1.00 66.81 108 LEU A N 1
ATOM 847 C CA . LEU A 1 108 ? -3.650 6.510 8.076 1.00 66.81 108 LEU A CA 1
ATOM 848 C C . LEU A 1 108 ? -4.226 7.190 9.316 1.00 66.81 108 LEU A C 1
ATOM 850 O O . LEU A 1 108 ? -4.531 8.379 9.270 1.00 66.81 108 LEU A O 1
ATOM 854 N N . SER A 1 109 ? -4.277 6.464 10.431 1.00 70.06 109 SER A N 1
ATOM 855 C CA . SER A 1 109 ? -4.753 6.975 11.717 1.00 70.06 109 SER A CA 1
ATOM 856 C C . SER A 1 109 ? -3.928 8.173 12.185 1.00 70.06 109 SER A C 1
ATOM 858 O O . SER A 1 109 ? -4.491 9.176 12.607 1.00 70.06 109 SER A O 1
ATOM 860 N N . GLY A 1 110 ? -2.603 8.149 12.032 1.00 71.94 110 GLY A N 1
ATOM 861 C CA . GLY A 1 110 ? -1.766 9.318 12.324 1.00 71.94 110 GLY A CA 1
ATOM 862 C C . GLY A 1 110 ? -2.110 10.546 11.470 1.00 71.94 110 GLY A C 1
ATOM 863 O O . GLY A 1 110 ? -2.078 11.668 11.967 1.00 71.94 110 GLY A O 1
ATOM 864 N N . LYS A 1 111 ? -2.488 10.350 10.201 1.00 68.62 111 LYS A N 1
ATOM 865 C CA . LYS A 1 111 ? -2.835 11.447 9.279 1.00 68.62 111 LYS A CA 1
ATOM 866 C C . LYS A 1 111 ? -4.221 12.039 9.518 1.00 68.62 111 LYS A C 1
ATOM 868 O O . LYS A 1 111 ? -4.390 13.239 9.332 1.00 68.62 111 LYS A O 1
ATOM 873 N N . VAL A 1 112 ? -5.202 11.219 9.895 1.00 67.25 112 VAL A N 1
ATOM 874 C CA . VAL A 1 112 ? -6.582 11.684 10.140 1.00 67.25 112 VAL A CA 1
ATOM 875 C C . VAL A 1 112 ? -6.807 12.150 11.577 1.00 67.25 112 VAL A C 1
ATOM 877 O O . VAL A 1 112 ? -7.804 12.812 11.847 1.00 67.25 112 VAL A O 1
ATOM 880 N N . LYS A 1 113 ? -5.864 11.859 12.482 1.00 76.19 113 LYS A N 1
ATOM 881 C CA . LYS A 1 113 ? -5.918 12.204 13.906 1.00 76.19 113 LYS A CA 1
ATOM 882 C C . LYS A 1 113 ? -6.397 13.637 14.191 1.00 76.19 113 LYS A C 1
ATOM 884 O O . LYS A 1 113 ? -7.343 13.761 14.963 1.00 76.19 113 LYS A O 1
ATOM 889 N N . PRO A 1 114 ? -5.855 14.706 13.566 1.00 74.12 114 PRO A N 1
ATOM 890 C CA . PRO A 1 114 ? -6.300 16.069 13.872 1.00 74.12 114 PRO A CA 1
ATOM 891 C C . PRO A 1 114 ? -7.773 16.314 13.524 1.00 74.12 114 PRO A C 1
ATOM 893 O O . PRO A 1 114 ? -8.479 17.005 14.253 1.00 74.12 114 PRO A O 1
ATOM 896 N N . TRP A 1 115 ? -8.249 15.719 12.426 1.00 66.81 115 TRP A N 1
ATOM 897 C CA . TRP A 1 115 ? -9.645 15.826 12.011 1.00 66.81 115 TRP A CA 1
ATOM 898 C C . TRP A 1 115 ? -10.567 15.044 12.949 1.00 66.81 115 TRP A C 1
ATOM 900 O O . TRP A 1 115 ? -11.586 15.578 13.368 1.00 66.81 115 TRP A O 1
ATOM 910 N N . VAL A 1 116 ? -10.192 13.816 13.326 1.00 57.81 116 VAL A N 1
ATOM 911 C CA . VAL A 1 116 ? -10.999 12.971 14.222 1.00 57.81 116 VAL A CA 1
ATOM 912 C C . VAL A 1 116 ? -11.116 13.585 15.616 1.00 57.81 116 VAL A C 1
ATOM 914 O O . VAL A 1 116 ? -12.224 13.664 16.136 1.00 57.81 116 VAL A O 1
ATOM 917 N N . ILE A 1 117 ? -10.005 14.065 16.188 1.00 71.00 117 ILE A N 1
ATOM 918 C CA . ILE A 1 117 ? -9.973 14.772 17.481 1.00 71.00 117 IL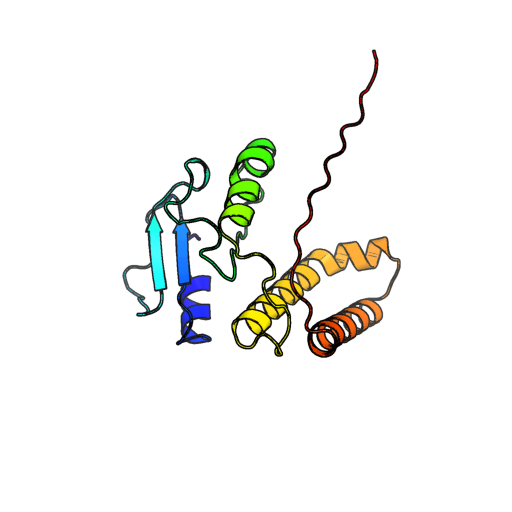E A CA 1
ATOM 919 C C . ILE A 1 117 ? -10.945 15.954 17.460 1.00 71.00 117 ILE A C 1
ATOM 921 O O . ILE A 1 117 ? -11.803 16.067 18.328 1.00 71.00 117 ILE A O 1
ATOM 925 N N . SER A 1 118 ? -10.865 16.790 16.421 1.00 68.81 118 SER A N 1
ATOM 926 C CA . SER A 1 118 ? -11.737 17.958 16.288 1.00 68.81 118 SER A CA 1
ATOM 927 C C . SER A 1 118 ? -13.201 17.602 16.020 1.00 68.81 118 SER A C 1
ATOM 929 O O . SER A 1 118 ? -14.080 18.340 16.450 1.0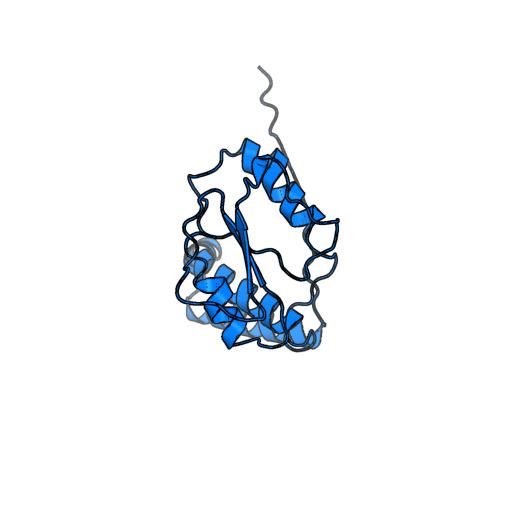0 68.81 118 SER A O 1
ATOM 931 N N . TYR A 1 119 ? -13.474 16.540 15.261 1.00 65.25 119 TYR A N 1
ATOM 932 C CA . TYR A 1 119 ? -14.831 16.157 14.870 1.00 65.25 119 TYR A CA 1
ATOM 933 C C . TYR A 1 119 ? -15.584 15.450 16.000 1.00 65.25 119 TYR A C 1
ATOM 935 O O . TYR A 1 119 ? -16.787 15.652 16.155 1.00 65.25 119 TYR A O 1
ATOM 943 N N . LEU A 1 120 ? -14.880 14.617 16.771 1.00 67.06 120 LEU A N 1
ATOM 944 C CA . LEU A 1 120 ? -15.447 13.862 17.888 1.00 67.06 120 LEU A CA 1
ATOM 945 C C . LEU A 1 120 ? -15.365 14.605 19.227 1.00 67.06 120 LEU A C 1
ATOM 947 O O . LEU A 1 120 ? -15.924 14.107 20.198 1.00 67.06 120 LEU A O 1
ATOM 951 N N . ASP A 1 121 ? -14.698 15.763 19.268 1.00 88.06 121 ASP A N 1
ATOM 952 C CA . ASP A 1 121 ? -14.462 16.555 20.484 1.00 88.06 121 ASP A CA 1
ATOM 953 C C . ASP A 1 121 ? -13.798 15.726 21.601 1.00 88.06 121 ASP A C 1
ATOM 955 O O . ASP A 1 121 ? -14.228 15.716 22.752 1.00 88.06 121 ASP A O 1
ATOM 959 N N . ILE A 1 122 ? -12.756 14.976 21.226 1.00 82.81 122 ILE A N 1
ATOM 960 C CA . ILE A 1 122 ? -11.980 14.116 22.133 1.00 82.81 122 ILE A CA 1
ATOM 961 C C . ILE A 1 122 ? -10.553 14.632 22.282 1.00 82.81 122 ILE A C 1
ATOM 963 O O . ILE A 1 122 ? -10.029 15.326 21.414 1.00 82.81 122 ILE A O 1
ATOM 967 N N . THR A 1 123 ? -9.891 14.254 23.365 1.00 93.06 123 THR A N 1
ATOM 968 C CA . THR A 1 123 ? -8.480 14.560 23.607 1.00 93.06 123 THR A CA 1
ATOM 969 C C . THR A 1 123 ? -7.539 13.703 22.755 1.00 93.06 123 THR A C 1
ATOM 971 O O . THR A 1 123 ? -7.905 12.672 22.180 1.00 93.06 123 THR A O 1
ATOM 974 N N . GLU A 1 124 ? -6.277 14.127 22.681 1.00 87.56 124 GLU A N 1
ATOM 975 C CA . GLU A 1 124 ? -5.225 13.353 22.027 1.00 87.56 124 GLU A CA 1
ATOM 976 C C . GLU A 1 124 ? -4.980 12.002 22.721 1.00 87.56 124 GLU A C 1
ATOM 978 O O . GLU A 1 124 ? -4.818 10.985 22.037 1.00 87.56 124 GLU A O 1
ATOM 983 N N . GLU A 1 125 ? -4.993 11.974 24.054 1.00 92.88 125 GLU A N 1
ATOM 984 C CA . GLU A 1 125 ? -4.923 10.753 24.858 1.00 92.88 125 GLU A CA 1
ATOM 985 C C . GLU A 1 125 ? -6.064 9.781 24.530 1.00 92.88 125 GLU A C 1
ATOM 987 O O . GLU A 1 125 ? -5.793 8.619 24.222 1.00 92.88 125 GLU A O 1
ATOM 992 N N . GLU A 1 126 ? -7.316 10.245 24.503 1.00 74.88 126 GLU A N 1
ATOM 993 C CA . GLU A 1 126 ? -8.481 9.404 24.181 1.00 74.88 126 GLU A CA 1
ATOM 994 C C . GLU A 1 126 ? -8.398 8.822 22.764 1.00 74.88 126 GLU A C 1
ATOM 996 O O . GLU A 1 126 ? -8.699 7.644 22.551 1.00 74.88 126 GLU A O 1
ATOM 1001 N N . TYR A 1 127 ? -7.917 9.607 21.793 1.00 79.19 127 TYR A N 1
ATOM 1002 C CA . TYR A 1 127 ? -7.657 9.108 20.443 1.00 79.19 127 TYR A CA 1
ATOM 1003 C C . TYR A 1 127 ? -6.585 8.011 20.435 1.00 79.19 127 TYR A C 1
ATOM 1005 O O . TYR A 1 127 ? -6.750 6.974 19.789 1.00 79.19 127 TYR A O 1
ATOM 1013 N N . ASN A 1 128 ? -5.477 8.218 21.150 1.00 83.56 128 ASN A N 1
ATOM 1014 C CA . ASN A 1 128 ? -4.397 7.235 21.225 1.00 83.56 128 ASN A CA 1
ATOM 1015 C C . ASN A 1 128 ? -4.877 5.928 21.882 1.00 83.56 128 ASN A C 1
ATOM 1017 O O . ASN A 1 128 ? -4.577 4.845 21.377 1.00 83.56 128 ASN A O 1
ATOM 1021 N N . GLU A 1 129 ? -5.664 6.011 22.958 1.00 85.12 129 GLU A N 1
ATOM 1022 C CA . GLU A 1 129 ? -6.274 4.842 23.599 1.00 85.12 129 GLU A CA 1
ATOM 1023 C C . GLU A 1 129 ? -7.237 4.101 22.666 1.00 85.12 129 GLU A C 1
ATOM 1025 O O . GLU A 1 129 ? -7.215 2.868 22.603 1.00 85.12 129 GLU A O 1
ATOM 1030 N N . MET A 1 130 ? -8.062 4.837 21.916 1.00 76.75 130 MET A N 1
ATOM 1031 C CA . MET A 1 130 ? -8.955 4.270 20.905 1.00 76.75 130 MET A CA 1
ATOM 1032 C C . MET A 1 130 ? -8.164 3.494 19.845 1.00 76.75 130 MET A C 1
ATOM 1034 O O . MET A 1 130 ? -8.539 2.376 19.490 1.00 76.75 130 MET A O 1
ATOM 1038 N N . MET A 1 131 ? -7.035 4.037 19.387 1.00 80.88 131 MET A N 1
ATOM 1039 C CA . MET A 1 131 ? -6.183 3.366 18.403 1.00 80.88 131 MET A CA 1
ATOM 1040 C C . MET A 1 131 ? -5.516 2.099 18.947 1.00 80.88 131 MET A C 1
ATOM 1042 O O . MET A 1 131 ? -5.429 1.102 18.228 1.00 80.88 131 MET A O 1
ATOM 1046 N N . ILE A 1 132 ? -5.086 2.102 20.214 1.00 82.25 132 ILE A N 1
ATOM 1047 C CA . ILE A 1 132 ? -4.538 0.907 20.875 1.00 82.25 132 ILE A CA 1
ATOM 1048 C C . ILE A 1 132 ? -5.605 -0.191 20.964 1.00 82.25 132 ILE A C 1
ATOM 1050 O O . ILE A 1 132 ? -5.326 -1.344 20.632 1.00 82.25 132 ILE A O 1
ATOM 1054 N N . LYS A 1 133 ? -6.832 0.162 21.371 1.00 80.69 133 LYS A N 1
ATOM 1055 C CA . LYS A 1 133 ? -7.961 -0.782 21.434 1.00 80.69 133 LYS A CA 1
ATOM 1056 C C . LYS A 1 133 ? -8.285 -1.353 20.054 1.00 80.69 133 LYS A C 1
ATOM 1058 O O . LYS A 1 133 ? -8.401 -2.567 19.921 1.00 80.69 133 LYS A O 1
ATOM 1063 N N . ALA A 1 134 ? -8.320 -0.514 19.019 1.00 74.94 134 ALA A N 1
ATOM 1064 C CA . ALA A 1 134 ? -8.546 -0.962 17.646 1.00 74.94 134 ALA A CA 1
ATOM 1065 C C . ALA A 1 134 ? -7.485 -1.981 17.180 1.00 74.94 134 ALA A C 1
ATOM 1067 O O . ALA A 1 134 ? -7.824 -3.009 16.597 1.00 74.94 134 ALA A O 1
ATOM 1068 N N . GLU A 1 135 ? -6.199 -1.758 17.484 1.00 76.12 135 GLU A N 1
ATOM 1069 C CA . GLU A 1 135 ? -5.135 -2.710 17.128 1.00 76.12 135 GLU A CA 1
ATOM 1070 C C . GLU A 1 135 ? -5.227 -4.031 17.916 1.00 76.12 135 GLU A C 1
ATOM 1072 O O . GLU A 1 135 ? -4.907 -5.100 17.387 1.00 76.12 135 GLU A O 1
ATOM 1077 N N . GLN A 1 136 ? -5.712 -4.001 19.159 1.00 79.88 136 GLN A N 1
ATOM 1078 C CA . GLN A 1 136 ? -6.022 -5.221 19.913 1.00 79.88 136 GLN A CA 1
ATOM 1079 C C . GLN A 1 136 ? -7.195 -5.980 19.284 1.00 79.88 136 GLN A C 1
ATOM 1081 O O . GLN A 1 136 ? -7.097 -7.189 19.065 1.00 79.88 136 GLN A O 1
ATOM 1086 N N . GLU A 1 137 ? -8.271 -5.278 18.934 1.00 76.31 137 GLU A N 1
ATOM 1087 C CA . GLU A 1 137 ? -9.455 -5.854 18.292 1.00 76.31 137 GLU A CA 1
ATOM 1088 C C . GLU A 1 137 ? -9.121 -6.505 16.949 1.00 76.31 137 GLU A C 1
ATOM 1090 O O . GLU A 1 137 ? -9.585 -7.614 16.678 1.00 76.31 137 GLU A O 1
ATOM 1095 N N . PHE A 1 138 ? -8.245 -5.885 16.150 1.00 81.44 138 PHE A N 1
ATOM 1096 C CA . PHE A 1 138 ? -7.726 -6.469 14.911 1.00 81.44 138 PHE A CA 1
ATOM 1097 C C . PHE A 1 138 ? -7.168 -7.879 15.121 1.00 81.44 138 PHE A C 1
ATOM 1099 O O . PHE A 1 138 ? -7.411 -8.777 14.313 1.00 81.44 138 PHE A O 1
ATOM 1106 N N . ASN A 1 139 ? -6.467 -8.090 16.235 1.00 81.31 139 ASN A N 1
ATOM 1107 C CA . ASN A 1 139 ? -5.870 -9.373 16.586 1.00 81.31 139 ASN A CA 1
ATOM 1108 C C . ASN A 1 139 ? -6.858 -10.352 17.215 1.00 81.31 139 ASN A C 1
ATOM 1110 O O . ASN A 1 139 ? -6.852 -11.531 16.856 1.00 81.31 139 ASN A O 1
ATOM 1114 N N . ILE A 1 140 ? -7.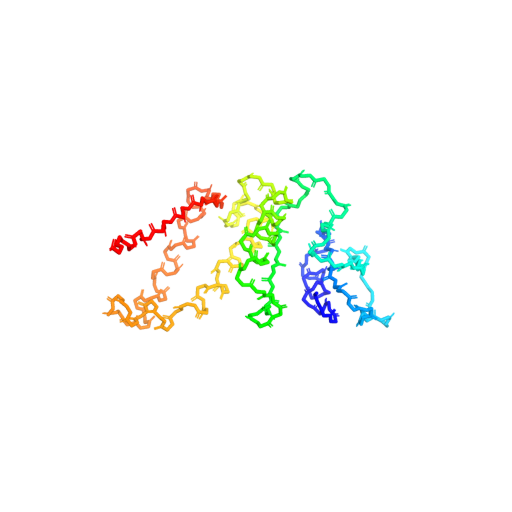720 -9.876 18.114 1.00 83.25 140 ILE A N 1
ATOM 1115 C CA . ILE A 1 140 ? -8.728 -10.704 18.789 1.00 83.25 140 ILE A CA 1
ATOM 1116 C C . ILE A 1 140 ? -9.719 -11.277 17.772 1.00 83.25 140 ILE A C 1
ATOM 1118 O O . ILE A 1 140 ? -10.031 -12.468 17.808 1.00 83.25 140 ILE A O 1
ATOM 1122 N N . HIS A 1 141 ? -10.185 -10.444 16.842 1.00 81.06 141 HIS A N 1
ATOM 1123 C CA . HIS A 1 141 ? -11.244 -10.807 15.903 1.00 81.06 141 HIS A CA 1
ATOM 1124 C C . HIS A 1 141 ? -10.738 -11.320 14.560 1.00 81.06 141 HIS A C 1
ATOM 1126 O O . HIS A 1 141 ? -11.547 -11.709 13.720 1.00 81.06 141 HIS A O 1
ATOM 1132 N N . ARG A 1 142 ? -9.417 -11.364 14.364 1.00 82.50 142 ARG A N 1
ATOM 1133 C CA . ARG A 1 142 ? -8.799 -11.707 13.080 1.00 82.50 142 ARG A CA 1
ATOM 1134 C C . ARG A 1 142 ? -9.377 -10.853 11.946 1.00 82.50 142 ARG A C 1
ATOM 1136 O O . ARG A 1 142 ? -9.924 -11.362 10.968 1.00 82.50 142 ARG A O 1
ATOM 1143 N N . THR A 1 143 ? -9.310 -9.536 12.128 1.00 76.12 143 THR A N 1
ATOM 1144 C CA . THR A 1 143 ? -9.998 -8.562 11.276 1.00 76.12 143 THR A CA 1
ATOM 1145 C C . THR A 1 143 ? -9.393 -8.496 9.886 1.00 76.12 143 THR A C 1
ATOM 1147 O O . THR A 1 143 ? -8.213 -8.202 9.713 1.00 76.12 143 THR A O 1
ATOM 1150 N N . TYR A 1 144 ? -10.232 -8.684 8.877 1.00 75.88 144 TYR A N 1
ATOM 1151 C CA . TYR A 1 144 ? -9.871 -8.491 7.482 1.00 75.88 144 TYR A CA 1
ATOM 1152 C C . TYR A 1 144 ? -10.266 -7.087 7.010 1.00 75.88 144 TYR A C 1
ATOM 1154 O O . TYR A 1 144 ? -11.336 -6.582 7.349 1.00 75.88 144 TYR A O 1
ATOM 1162 N N . ALA A 1 145 ? -9.428 -6.465 6.186 1.00 69.31 145 ALA A N 1
ATOM 1163 C CA . ALA A 1 145 ? -9.779 -5.260 5.456 1.00 69.31 145 ALA A CA 1
ATOM 1164 C C . ALA A 1 145 ? -10.905 -5.579 4.463 1.00 69.31 145 ALA A C 1
ATOM 1166 O O . ALA A 1 145 ? -10.803 -6.505 3.653 1.00 69.31 145 ALA A O 1
ATOM 1167 N N . SER A 1 146 ? -11.977 -4.792 4.528 1.00 58.47 146 SER A N 1
ATOM 1168 C CA . SER A 1 146 ? -13.115 -4.904 3.625 1.00 58.47 146 SER A CA 1
ATOM 1169 C C . SER A 1 146 ? -13.471 -3.531 3.070 1.00 58.47 146 SER A C 1
ATOM 1171 O O . SER A 1 146 ? -13.989 -2.666 3.777 1.00 58.47 146 SER A O 1
ATOM 1173 N N . THR A 1 147 ? -13.156 -3.318 1.797 1.00 54.72 147 THR A N 1
ATOM 1174 C CA . THR A 1 147 ? -13.383 -2.044 1.112 1.00 54.72 147 THR A CA 1
ATOM 1175 C C . THR A 1 147 ? -14.764 -2.061 0.461 1.00 54.72 147 THR A C 1
ATOM 1177 O O . THR A 1 147 ? -14.987 -2.805 -0.491 1.00 54.72 147 THR A O 1
ATOM 1180 N N . HIS A 1 148 ? -15.689 -1.237 0.957 1.00 41.75 148 HIS A N 1
ATOM 1181 C CA . HIS A 1 148 ? -17.027 -1.057 0.380 1.00 41.75 148 HIS A CA 1
ATOM 1182 C C . HIS A 1 148 ? -17.160 0.339 -0.238 1.00 41.75 148 HIS A C 1
ATOM 1184 O O . HIS A 1 148 ? -16.636 1.309 0.310 1.00 41.75 148 HIS A O 1
ATOM 1190 N N . ARG A 1 149 ? -17.883 0.454 -1.362 1.00 49.91 149 ARG A N 1
ATOM 1191 C CA . ARG A 1 149 ? -18.157 1.733 -2.038 1.00 49.91 149 ARG A CA 1
ATOM 1192 C C . ARG A 1 149 ? -19.608 2.159 -1.820 1.00 49.91 149 ARG A C 1
ATOM 1194 O O . ARG A 1 149 ? -20.520 1.384 -2.090 1.00 49.91 149 ARG A O 1
ATOM 1201 N N . TYR A 1 150 ? -19.799 3.423 -1.453 1.00 35.09 150 TYR A N 1
ATOM 1202 C CA . TYR A 1 150 ? -21.078 4.126 -1.547 1.00 35.09 150 TYR A CA 1
ATOM 1203 C C . TYR A 1 150 ? -20.853 5.431 -2.317 1.00 35.09 150 TYR A C 1
ATOM 1205 O O . TYR A 1 150 ? -19.914 6.164 -2.017 1.00 35.09 150 TYR A O 1
ATOM 1213 N N . VAL A 1 151 ? -21.692 5.713 -3.315 1.00 39.84 151 VAL A N 1
ATOM 1214 C CA . VAL A 1 151 ? -21.703 6.989 -4.050 1.00 39.84 151 VAL A CA 1
ATOM 1215 C C . VAL A 1 151 ? -23.110 7.556 -3.968 1.00 39.84 151 VAL A C 1
ATOM 1217 O O . VAL A 1 151 ? -24.074 6.849 -4.256 1.00 39.84 151 VAL A O 1
ATOM 1220 N N . GLY A 1 152 ? -23.230 8.821 -3.572 1.00 39.25 152 GLY A N 1
ATOM 1221 C CA . GLY A 1 152 ? -24.492 9.552 -3.554 1.00 39.25 152 GLY A CA 1
ATOM 1222 C C . GLY A 1 152 ? -24.333 10.889 -4.266 1.00 39.25 152 GLY A C 1
ATOM 1223 O O . GLY A 1 152 ? -23.425 11.650 -3.950 1.00 39.25 152 GLY A O 1
ATOM 1224 N N . GLN A 1 153 ? -25.224 11.181 -5.211 1.00 52.12 153 GLN A N 1
ATOM 1225 C CA . GLN A 1 153 ? -25.301 12.473 -5.887 1.00 52.12 153 GLN A CA 1
ATOM 1226 C C . GLN A 1 153 ? -26.597 13.169 -5.468 1.00 52.12 153 GLN A C 1
ATOM 1228 O O . GLN A 1 153 ? -27.685 12.610 -5.613 1.00 52.12 153 GLN A O 1
ATOM 1233 N N . LYS A 1 154 ? -26.503 14.401 -4.955 1.00 47.03 154 LYS A N 1
ATOM 1234 C CA . LYS A 1 154 ? -27.690 15.227 -4.712 1.00 47.03 154 LYS A CA 1
ATOM 1235 C C . LYS A 1 154 ? -28.166 15.796 -6.046 1.00 47.03 154 LYS A C 1
ATOM 1237 O O . LYS A 1 154 ? -27.496 16.641 -6.633 1.00 47.03 154 LYS A O 1
ATOM 1242 N N . ILE A 1 155 ? -29.327 15.346 -6.509 1.00 66.56 155 ILE A N 1
ATOM 1243 C CA . ILE A 1 155 ? -29.987 15.930 -7.676 1.00 66.56 155 ILE A CA 1
ATOM 1244 C C . ILE A 1 155 ? -30.559 17.287 -7.250 1.00 66.56 155 ILE A C 1
ATOM 1246 O O . ILE A 1 155 ? -31.411 17.352 -6.364 1.00 66.56 155 ILE A O 1
ATOM 1250 N N . ILE A 1 156 ? -30.071 18.371 -7.853 1.00 67.31 156 ILE A N 1
ATOM 1251 C CA . ILE A 1 156 ? -30.687 19.695 -7.736 1.00 67.31 156 ILE A CA 1
ATOM 1252 C C . ILE A 1 156 ? -31.639 19.825 -8.923 1.00 67.31 156 ILE A C 1
ATOM 1254 O O . ILE A 1 156 ? -31.196 19.945 -10.062 1.00 67.31 156 ILE A O 1
ATOM 1258 N N . SER A 1 157 ? -32.942 19.735 -8.665 1.00 59.62 157 SER A N 1
ATOM 1259 C CA . SER A 1 157 ? -33.970 20.030 -9.663 1.00 59.62 157 SER A CA 1
ATOM 1260 C C . SER A 1 157 ? -34.038 21.543 -9.887 1.00 59.62 157 SER A C 1
ATOM 1262 O O . SER A 1 157 ? -34.283 22.279 -8.928 1.00 59.62 157 SER A O 1
ATOM 1264 N N . SER A 1 158 ? -33.802 21.984 -11.124 1.00 64.25 158 SER A N 1
ATOM 1265 C CA . SER A 1 158 ? -34.121 23.335 -11.610 1.00 64.25 158 SER A CA 1
ATOM 1266 C C . SER A 1 158 ? -35.602 23.476 -11.919 1.00 64.25 158 SER A C 1
ATOM 1268 O O . SER A 1 158 ? -36.117 22.529 -12.560 1.00 64.25 158 SER A O 1
#

InterPro domains:
  IPR029063 S-adenosyl-L-methionine-dependent methyltransferase superfamily [G3DSA:3.40.50.150] (1-154)
  IPR029063 S-adenosyl-L-methionine-dependent methyltransferase superfamily [SSF53335] (1-134)
  IPR041698 Methyltransferase domain 25 [PF13649] (1-88)

Foldseek 3Di:
DAQCVVVLVVCVVPVVAAEEAEECDPRHDPVDDHPRYYYDNDDQLVPDPDAFQQDLDDDDDDCPPVDDPCSVVPTNVVRRNRNHHAFRAAACQSPPRNPVNVVVVVVVLVVCVVVCCVVVVHDPVVSVVVSVVVRVCSVVVRDTDHDDDDDDDDDDDD

Sequence (158 aa):
CDYGTWALEMASDYPNSHFIGVDVTPIFPSAVTKPNVRFLQCNVLDGLPFDSNTFDFVLVRLFGNTFTERDWEDKIINEIVRLTKPGGPVGSWGHRAGELGASYARQLSGKVKPWVISYLDITEEEYNEMMIKAEQEFNIHRTYASTHRYVGQKIISS

Organism: NCBI:txid60492

Radius of gyration: 17.98 Å; chains: 1; bounding box: 57×36×44 Å

Secondary structure (DSSP, 8-state):
-TT-HHHHHHHHH-TTS-EEEEESS----SS---TTEEEEE--GGG--SS-TT-BS-----S-TTTS-HHHIIIIIHHHHHHHBPSSEE-SGGGHHHHHHHHHHHHHHHHHHHHHHHHHHT--HHHHHHHHHHHHHHHHHTTPEE-------------

pLDDT: mean 78.58, std 11.99, range [35.09, 95.38]